Protein AF-A0A956P0D6-F1 (afdb_monomer_lite)

Radius of gyration: 15.17 Å; chains: 1; bounding box: 32×28×47 Å

pLDDT: mean 85.34, std 12.71, range [33.16, 97.69]

Structure (mmCIF, N/CA/C/O backbone):
data_AF-A0A956P0D6-F1
#
_entry.id   AF-A0A956P0D6-F1
#
loop_
_atom_site.group_PDB
_atom_site.id
_atom_site.type_symbol
_atom_site.label_atom_id
_atom_site.label_alt_id
_atom_site.label_comp_id
_atom_site.label_asym_id
_atom_site.label_entity_id
_atom_site.label_seq_id
_atom_site.pdbx_PDB_ins_code
_atom_site.Cartn_x
_atom_site.Cartn_y
_atom_site.Cartn_z
_atom_site.occupancy
_atom_site.B_iso_or_equiv
_atom_site.auth_seq_id
_atom_site.auth_comp_id
_atom_site.auth_asym_id
_atom_site.auth_atom_id
_atom_site.pdbx_PDB_model_num
ATOM 1 N N . MET A 1 1 ? -10.492 -8.446 25.259 1.00 33.16 1 MET A N 1
ATOM 2 C CA . MET A 1 1 ? -10.258 -6.988 25.364 1.00 33.16 1 MET A CA 1
ATOM 3 C C . MET A 1 1 ? -11.302 -6.264 24.524 1.00 33.16 1 MET A C 1
ATOM 5 O O . MET A 1 1 ? -11.229 -6.329 23.306 1.00 33.16 1 MET A O 1
ATOM 9 N N . ASN A 1 2 ? -12.281 -5.611 25.158 1.00 40.56 2 ASN A N 1
ATOM 10 C CA . ASN A 1 2 ? -13.259 -4.759 24.473 1.00 40.56 2 ASN A CA 1
ATOM 11 C C . ASN A 1 2 ? -12.589 -3.434 24.087 1.00 40.56 2 ASN A C 1
ATOM 13 O O . ASN A 1 2 ? -12.541 -2.508 24.899 1.00 40.56 2 ASN A O 1
ATOM 17 N N . LYS A 1 3 ? -12.052 -3.333 22.866 1.00 50.09 3 LYS A N 1
ATOM 18 C CA . LYS A 1 3 ? -11.704 -2.027 22.293 1.00 50.09 3 LYS A CA 1
ATOM 19 C C . LYS A 1 3 ? -13.022 -1.309 21.995 1.00 50.09 3 LYS A C 1
ATOM 21 O O . LYS A 1 3 ? -13.779 -1.740 21.131 1.00 50.09 3 LYS A O 1
ATOM 26 N N . LYS A 1 4 ? -13.333 -0.262 22.768 1.00 52.25 4 LYS A N 1
ATOM 27 C CA . LYS A 1 4 ? -14.457 0.633 22.465 1.00 52.25 4 LYS A CA 1
ATOM 28 C C . LYS A 1 4 ? -14.255 1.178 21.043 1.00 52.25 4 LYS A C 1
ATOM 30 O O . LYS A 1 4 ? -13.120 1.542 20.731 1.00 52.25 4 LYS A O 1
ATOM 35 N N . PRO A 1 5 ? -15.303 1.247 20.206 1.00 58.72 5 PRO A N 1
ATOM 36 C CA . PRO A 1 5 ? -15.198 1.871 18.896 1.00 58.72 5 PRO A CA 1
ATOM 37 C C . PRO A 1 5 ? -14.637 3.283 19.065 1.00 58.72 5 PRO A C 1
ATOM 39 O O . PRO A 1 5 ? -15.183 4.074 19.840 1.00 58.72 5 PRO A O 1
ATOM 42 N N . VAL A 1 6 ? -13.535 3.593 18.383 1.00 66.50 6 VAL A N 1
ATOM 43 C CA . VAL A 1 6 ? -13.088 4.982 18.266 1.00 66.50 6 VAL A CA 1
ATOM 44 C C . VAL A 1 6 ? -14.141 5.665 17.407 1.00 66.50 6 VAL A C 1
ATOM 46 O O . VAL A 1 6 ? -14.337 5.287 16.252 1.00 66.50 6 VAL A O 1
ATOM 49 N N . LYS A 1 7 ? -14.898 6.583 18.014 1.00 71.94 7 LYS A N 1
ATOM 50 C CA . LYS A 1 7 ? -16.017 7.264 17.361 1.00 71.94 7 LYS A CA 1
ATOM 51 C C . LYS A 1 7 ? -15.550 7.810 16.003 1.00 71.94 7 LYS A C 1
ATOM 53 O O . LYS A 1 7 ? -14.471 8.384 15.915 1.00 71.94 7 LYS A O 1
ATOM 58 N N . ASP A 1 8 ? -16.342 7.553 14.967 1.00 79.12 8 ASP A N 1
ATOM 59 C CA . ASP A 1 8 ? -16.128 8.017 13.589 1.00 79.12 8 ASP A CA 1
ATOM 60 C C . ASP A 1 8 ? -14.898 7.461 12.842 1.00 79.12 8 ASP A C 1
ATOM 62 O O . ASP A 1 8 ? -14.664 7.840 11.698 1.00 79.12 8 ASP A O 1
ATOM 66 N N . LYS A 1 9 ? -14.196 6.461 13.399 1.00 90.88 9 LYS A N 1
ATOM 67 C CA . LYS A 1 9 ? -13.123 5.734 12.697 1.00 90.88 9 LYS A CA 1
ATOM 68 C C . LYS A 1 9 ? -13.526 4.326 12.261 1.00 90.88 9 LYS A C 1
ATOM 70 O O . LYS A 1 9 ? -14.425 3.709 12.836 1.00 90.88 9 LYS A O 1
ATOM 75 N N . LEU A 1 10 ? -12.854 3.822 11.232 1.00 93.38 10 LEU A N 1
ATOM 76 C CA . LEU A 1 10 ? -12.932 2.451 10.736 1.00 93.38 10 LEU A CA 1
ATOM 77 C C . LEU A 1 10 ? -11.681 1.683 11.174 1.00 93.38 10 LEU A C 1
ATOM 79 O O . LEU A 1 10 ? -10.568 2.171 10.992 1.00 93.38 10 LEU A O 1
ATOM 83 N N . ALA A 1 11 ? -11.865 0.494 11.747 1.00 95.25 11 ALA A N 1
ATOM 84 C CA . ALA A 1 11 ? -10.758 -0.419 12.007 1.00 95.25 11 ALA A CA 1
ATOM 85 C C . ALA A 1 11 ? -10.371 -1.133 10.706 1.00 95.25 11 ALA A C 1
ATOM 87 O O . ALA A 1 11 ? -11.230 -1.727 10.059 1.00 95.25 11 ALA A O 1
ATOM 88 N N . VAL A 1 12 ? -9.093 -1.078 10.349 1.00 96.75 12 VAL A N 1
ATOM 89 C CA . VAL A 1 12 ? -8.543 -1.602 9.093 1.00 96.75 12 VAL A CA 1
ATOM 90 C C . VAL A 1 12 ? -7.292 -2.424 9.371 1.00 96.75 12 VAL A C 1
ATOM 92 O O . VAL A 1 12 ? -6.593 -2.193 10.361 1.00 96.75 12 VAL A O 1
ATOM 95 N N . LYS A 1 13 ? -7.020 -3.400 8.512 1.00 97.69 13 LYS A N 1
ATOM 96 C CA . LYS A 1 13 ? -5.793 -4.196 8.510 1.00 97.69 13 LYS A CA 1
ATOM 97 C C . LYS A 1 13 ? -4.738 -3.472 7.681 1.00 97.69 13 LYS A C 1
ATOM 99 O O . LYS A 1 13 ? -5.033 -3.037 6.580 1.00 97.69 13 LYS A O 1
ATOM 104 N N . VAL A 1 14 ? -3.520 -3.341 8.181 1.00 96.38 14 VAL A N 1
ATOM 105 C CA . VAL A 1 14 ? -2.387 -2.847 7.387 1.00 96.38 14 VAL A CA 1
ATOM 106 C C . VAL A 1 14 ? -1.323 -3.923 7.405 1.00 96.38 14 VAL A C 1
ATOM 108 O O . VAL A 1 14 ? -0.890 -4.318 8.488 1.00 96.38 14 VAL A O 1
ATOM 111 N N . TYR A 1 15 ? -0.982 -4.445 6.232 1.00 96.12 15 TYR A N 1
ATOM 112 C CA . TYR A 1 15 ? -0.070 -5.574 6.091 1.00 96.12 15 TYR A CA 1
ATOM 113 C C . TYR A 1 15 ? 1.379 -5.100 6.024 1.00 96.12 15 TYR A C 1
ATOM 115 O O . TYR A 1 15 ? 1.688 -4.091 5.399 1.00 96.12 15 TYR A O 1
ATOM 123 N N . PHE A 1 16 ? 2.258 -5.841 6.685 1.00 93.75 16 PHE A N 1
ATOM 124 C CA . PHE A 1 16 ? 3.699 -5.625 6.726 1.00 93.75 16 PHE A CA 1
ATOM 125 C C . PHE A 1 16 ? 4.397 -6.985 6.724 1.00 93.75 16 PHE A C 1
ATOM 127 O O . PHE A 1 16 ? 3.814 -7.982 7.153 1.00 93.75 16 PHE A O 1
ATOM 134 N N . ILE A 1 17 ? 5.651 -7.035 6.283 1.00 92.12 17 ILE A N 1
ATOM 135 C CA . ILE A 1 17 ? 6.454 -8.251 6.409 1.00 92.12 17 ILE A CA 1
ATOM 136 C C . ILE A 1 17 ? 6.825 -8.466 7.885 1.00 92.12 17 ILE A C 1
ATOM 138 O O . ILE A 1 17 ? 7.129 -7.515 8.614 1.00 92.12 17 ILE A O 1
ATOM 142 N N . ASN A 1 18 ? 6.778 -9.713 8.350 1.00 92.69 18 ASN A N 1
ATOM 143 C CA . ASN A 1 18 ? 7.319 -10.106 9.647 1.00 92.69 18 ASN A CA 1
ATOM 144 C C . ASN A 1 18 ? 8.357 -11.221 9.444 1.00 92.69 18 ASN A C 1
ATOM 146 O O . ASN A 1 18 ? 7.986 -12.396 9.366 1.00 92.69 18 ASN A O 1
ATOM 150 N N . PRO A 1 19 ? 9.659 -10.881 9.393 1.00 87.06 19 PRO A N 1
ATOM 151 C CA . PRO A 1 19 ? 10.715 -11.854 9.117 1.00 87.06 19 PRO A CA 1
ATOM 152 C C . PRO A 1 19 ? 10.807 -12.990 10.138 1.00 87.06 19 PRO A C 1
ATOM 154 O O . PRO A 1 19 ? 11.361 -14.040 9.835 1.00 87.06 19 PRO A O 1
ATOM 157 N N . ASN A 1 20 ? 10.252 -12.825 11.346 1.00 89.00 20 ASN A N 1
ATOM 158 C CA . ASN A 1 20 ? 10.263 -13.894 12.348 1.00 89.00 20 ASN A CA 1
ATOM 159 C C . ASN A 1 20 ? 9.405 -15.098 11.946 1.00 89.00 20 ASN A C 1
ATOM 161 O O . ASN A 1 20 ? 9.596 -16.182 12.497 1.00 89.00 20 ASN A O 1
ATOM 165 N N . ILE A 1 21 ? 8.439 -14.901 11.046 1.00 89.25 21 ILE A N 1
ATOM 166 C CA . ILE A 1 21 ? 7.562 -15.966 10.554 1.00 89.25 21 ILE A CA 1
ATOM 167 C C . ILE A 1 21 ? 7.561 -16.089 9.027 1.00 89.25 21 ILE A C 1
ATOM 169 O O . ILE A 1 21 ? 6.793 -16.891 8.508 1.00 89.25 21 ILE A O 1
ATOM 173 N N . ASP A 1 22 ? 8.420 -15.322 8.346 1.00 83.94 22 ASP A N 1
ATOM 174 C CA . ASP A 1 22 ? 8.585 -15.310 6.886 1.00 83.94 22 ASP A CA 1
ATOM 175 C C . ASP A 1 22 ? 7.258 -15.119 6.124 1.00 83.94 22 ASP A C 1
ATOM 177 O O . ASP A 1 22 ? 6.974 -15.800 5.142 1.00 83.94 22 ASP A O 1
ATOM 181 N N . ASP A 1 23 ? 6.401 -14.222 6.631 1.00 89.12 23 ASP A N 1
ATOM 182 C CA . ASP A 1 23 ? 5.060 -13.994 6.082 1.00 89.12 23 ASP A CA 1
ATOM 183 C C . ASP A 1 23 ? 4.595 -12.536 6.254 1.00 89.12 23 ASP A C 1
ATOM 185 O O . ASP A 1 23 ? 5.089 -11.786 7.110 1.00 89.12 23 ASP A O 1
ATOM 189 N N . TYR A 1 24 ? 3.606 -12.140 5.451 1.00 91.94 24 TYR A N 1
ATOM 190 C CA . TYR A 1 24 ? 2.934 -10.848 5.529 1.00 91.94 24 TYR A CA 1
ATOM 191 C C . TYR A 1 24 ? 1.826 -10.889 6.581 1.00 91.94 24 TYR A C 1
ATOM 193 O O . TYR A 1 24 ? 0.779 -11.519 6.421 1.00 91.94 24 TYR A O 1
ATOM 201 N N . VAL A 1 25 ? 2.022 -10.148 7.667 1.00 94.69 25 VAL A N 1
ATOM 202 C CA . VAL A 1 25 ? 1.096 -10.094 8.801 1.00 94.69 25 VAL A CA 1
ATOM 203 C C . VAL A 1 25 ? 0.498 -8.702 8.908 1.00 94.69 25 VAL A C 1
ATOM 205 O O . VAL A 1 25 ? 1.148 -7.702 8.613 1.00 94.69 25 VAL A O 1
ATOM 208 N N . TYR A 1 26 ? -0.747 -8.617 9.371 1.00 95.31 26 TYR A N 1
ATOM 209 C CA . TYR A 1 26 ? -1.409 -7.335 9.556 1.00 95.31 26 TYR A CA 1
ATOM 210 C C . TYR A 1 26 ? -1.358 -6.821 10.994 1.00 95.31 26 TYR A C 1
ATOM 212 O O . TYR A 1 26 ? -1.441 -7.564 11.975 1.00 95.31 26 TYR A O 1
ATOM 220 N N . VAL A 1 27 ? -1.355 -5.499 11.100 1.00 95.25 27 VAL A N 1
ATOM 221 C CA . VAL A 1 27 ? -1.681 -4.749 12.314 1.00 95.25 27 VAL A CA 1
ATOM 222 C C . VAL A 1 27 ? -3.042 -4.080 12.139 1.00 95.25 27 VAL A C 1
ATOM 224 O O . VAL A 1 27 ? -3.460 -3.774 11.023 1.00 95.25 27 VAL A O 1
ATOM 227 N N . ILE A 1 28 ? -3.771 -3.866 13.236 1.00 96.00 28 ILE A N 1
ATOM 228 C CA . ILE A 1 28 ? -5.072 -3.183 13.189 1.00 96.00 28 ILE A CA 1
ATOM 229 C C . ILE A 1 28 ? -4.888 -1.697 13.474 1.00 96.00 28 ILE A C 1
ATOM 231 O O . ILE A 1 28 ? -4.495 -1.326 14.585 1.00 96.00 28 ILE A O 1
ATOM 235 N N . ARG A 1 29 ? -5.264 -0.855 12.511 1.00 94.38 29 ARG A N 1
ATOM 236 C CA . ARG A 1 29 ? -5.227 0.610 12.608 1.00 94.38 29 ARG A CA 1
ATOM 237 C C . ARG A 1 29 ? -6.620 1.213 12.496 1.00 94.38 29 ARG A C 1
ATOM 239 O O . ARG A 1 29 ? -7.574 0.522 12.155 1.00 94.38 29 ARG A O 1
ATOM 246 N N . HIS A 1 30 ? -6.752 2.482 12.876 1.00 94.75 30 HIS A N 1
ATOM 247 C CA . HIS A 1 30 ? -8.034 3.189 12.876 1.00 94.75 30 HIS A CA 1
ATOM 248 C C . HIS A 1 30 ? -7.946 4.424 11.988 1.00 94.75 30 HIS A C 1
ATOM 250 O O . HIS A 1 30 ? -7.259 5.386 12.336 1.00 94.75 30 HIS A O 1
ATOM 256 N N . VAL A 1 31 ? -8.680 4.405 10.880 1.00 94.19 31 VAL A N 1
ATOM 257 C CA . VAL A 1 31 ? -8.650 5.445 9.845 1.00 94.19 31 VAL A CA 1
ATOM 258 C C . VAL A 1 31 ? -9.988 6.161 9.726 1.00 94.19 31 VAL A C 1
ATOM 260 O O . VAL A 1 31 ? -11.019 5.645 10.158 1.00 94.19 31 VAL A O 1
ATOM 263 N N . ASP A 1 32 ? -9.980 7.353 9.139 1.00 92.00 32 ASP A N 1
ATOM 264 C CA . ASP A 1 32 ? -11.206 8.114 8.903 1.00 92.00 32 ASP A CA 1
ATOM 265 C C . ASP A 1 32 ? -12.018 7.505 7.748 1.00 92.00 32 ASP A C 1
ATOM 267 O O . ASP A 1 32 ? -11.460 6.944 6.799 1.00 92.00 32 ASP A O 1
ATOM 271 N N . LYS A 1 33 ? -13.349 7.610 7.834 1.00 89.38 33 LYS A N 1
ATOM 272 C CA . LYS A 1 33 ? -14.295 6.930 6.929 1.00 89.38 33 LYS A CA 1
ATOM 273 C C . LYS A 1 33 ? -14.485 7.601 5.569 1.00 89.38 33 LYS A C 1
ATOM 275 O O . LYS A 1 33 ? -15.009 6.954 4.671 1.00 89.38 33 LYS A O 1
ATOM 280 N N . ASP A 1 34 ? -14.069 8.853 5.406 1.00 86.88 34 ASP A N 1
ATOM 281 C CA . ASP A 1 34 ? -14.346 9.636 4.192 1.00 86.88 34 ASP A CA 1
ATOM 282 C C . ASP A 1 34 ? -13.532 9.162 2.972 1.00 86.88 34 ASP A C 1
ATOM 284 O O . ASP A 1 34 ? -13.857 9.488 1.833 1.00 86.88 34 ASP A O 1
ATOM 288 N N . SER A 1 35 ? -12.474 8.369 3.184 1.00 89.81 35 SER A N 1
ATOM 289 C CA . SER A 1 35 ? -11.674 7.723 2.130 1.00 89.81 35 SER A CA 1
ATOM 290 C C . SER A 1 35 ? -10.897 6.528 2.700 1.00 89.81 35 SER A C 1
ATOM 292 O O . SER A 1 35 ? -9.674 6.591 2.842 1.00 89.81 35 SER A O 1
ATOM 294 N N . PRO A 1 36 ? -11.580 5.429 3.064 1.00 93.69 36 PRO A N 1
ATOM 295 C CA . PRO A 1 36 ? -10.998 4.393 3.908 1.00 93.69 36 PRO A CA 1
ATOM 296 C C . PRO A 1 36 ? -9.822 3.686 3.230 1.00 93.69 36 PRO A C 1
ATOM 298 O O . PRO A 1 36 ? -8.797 3.491 3.875 1.00 93.69 36 PRO A O 1
ATOM 301 N N . LEU A 1 37 ? -9.909 3.391 1.928 1.00 95.75 37 LEU A N 1
ATOM 302 C CA . LEU A 1 37 ? -8.803 2.786 1.182 1.00 95.75 37 LEU A CA 1
ATOM 303 C C . LEU A 1 37 ? -7.574 3.704 1.157 1.00 95.75 37 LEU A C 1
ATOM 305 O O . LEU A 1 37 ? -6.499 3.293 1.584 1.00 95.75 37 LEU A O 1
ATOM 309 N N . LYS A 1 38 ? -7.741 4.970 0.747 1.00 95.06 38 LYS A N 1
ATOM 310 C CA . LYS A 1 38 ? -6.643 5.949 0.730 1.00 95.06 38 LYS A CA 1
ATOM 311 C C . LYS A 1 38 ? -6.008 6.097 2.113 1.00 95.06 38 LYS A C 1
ATOM 313 O O . LYS A 1 38 ? -4.795 6.014 2.238 1.00 95.06 38 LYS A O 1
ATOM 318 N N . ASN A 1 39 ? -6.816 6.260 3.155 1.00 94.62 39 ASN A N 1
ATOM 319 C CA . ASN A 1 39 ? -6.305 6.441 4.511 1.00 94.62 39 ASN A CA 1
ATOM 320 C C . ASN A 1 39 ? -5.594 5.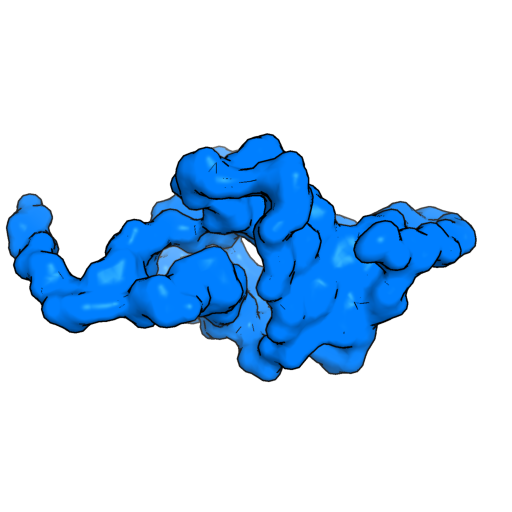184 5.036 1.00 94.62 39 ASN A C 1
ATOM 322 O O . ASN A 1 39 ? -4.643 5.292 5.798 1.00 94.62 39 ASN A O 1
ATOM 326 N N . THR A 1 40 ? -6.014 3.992 4.614 1.00 95.62 40 THR A N 1
ATOM 327 C CA . THR A 1 40 ? -5.357 2.737 5.006 1.00 95.62 40 THR A CA 1
ATOM 328 C C . THR A 1 40 ? -4.007 2.564 4.315 1.00 95.62 40 THR A C 1
ATOM 330 O O . THR A 1 40 ? -3.033 2.200 4.968 1.00 95.62 40 THR A O 1
ATOM 333 N N . ILE A 1 41 ? -3.919 2.886 3.022 1.00 94.44 41 ILE A N 1
ATOM 334 C CA . ILE A 1 41 ? -2.635 2.917 2.311 1.00 94.44 41 ILE A CA 1
ATOM 335 C C . ILE A 1 41 ? -1.710 3.976 2.919 1.00 94.44 41 ILE A C 1
ATOM 337 O O . ILE A 1 41 ? -0.537 3.704 3.149 1.00 94.44 41 ILE A O 1
ATOM 341 N N . GLN A 1 42 ? -2.239 5.146 3.284 1.00 92.44 42 GLN A N 1
ATOM 342 C CA . GLN A 1 42 ? -1.465 6.174 3.980 1.00 92.44 42 GLN A CA 1
ATOM 343 C C . GLN A 1 42 ? -0.863 5.655 5.292 1.00 92.44 42 GLN A C 1
ATOM 345 O O . GLN A 1 42 ? 0.279 5.970 5.612 1.00 92.44 42 GLN A O 1
ATOM 350 N N . GLU A 1 43 ? -1.604 4.847 6.052 1.00 93.06 43 GLU A N 1
ATOM 351 C CA . GLU A 1 43 ? -1.080 4.238 7.272 1.00 93.06 43 GLU A CA 1
ATOM 352 C C . GLU A 1 43 ? 0.104 3.299 6.998 1.00 93.06 43 GLU A C 1
ATOM 354 O O . GLU A 1 43 ? 1.078 3.329 7.750 1.00 93.06 43 GLU A O 1
ATOM 359 N N . TYR A 1 44 ? 0.073 2.518 5.915 1.00 92.38 44 TYR A N 1
ATOM 360 C CA . TYR A 1 44 ? 1.236 1.729 5.501 1.00 92.38 44 TYR A CA 1
ATOM 361 C C . TYR A 1 44 ? 2.462 2.623 5.247 1.00 92.38 44 TYR A C 1
ATOM 363 O O . TYR A 1 44 ? 3.536 2.372 5.795 1.00 92.38 44 TYR A O 1
ATOM 371 N N . LEU A 1 45 ? 2.282 3.709 4.488 1.00 89.56 45 LEU A N 1
ATOM 372 C CA . LEU A 1 45 ? 3.359 4.637 4.116 1.00 89.56 45 LEU A CA 1
ATOM 373 C C . LEU A 1 45 ? 3.935 5.398 5.319 1.00 89.56 45 LEU A C 1
ATOM 375 O O . LEU A 1 45 ? 5.142 5.632 5.391 1.00 89.56 45 LEU A O 1
ATOM 379 N N . ASN A 1 46 ? 3.097 5.696 6.319 1.00 88.56 46 ASN A N 1
ATOM 380 C CA . ASN A 1 46 ? 3.525 6.269 7.600 1.00 88.56 46 ASN A CA 1
ATOM 381 C C . ASN A 1 46 ? 4.477 5.338 8.385 1.00 88.56 46 ASN A C 1
ATOM 383 O O . ASN A 1 46 ? 5.093 5.769 9.363 1.00 88.56 46 ASN A O 1
ATOM 387 N N . GLY A 1 47 ? 4.594 4.072 7.973 1.00 88.94 47 GLY A N 1
ATOM 388 C CA . GLY A 1 47 ? 5.507 3.093 8.537 1.00 88.94 47 GLY A CA 1
ATOM 389 C C . GLY A 1 47 ? 5.059 2.556 9.893 1.00 88.94 47 GLY A C 1
ATOM 390 O O . GLY A 1 47 ? 3.925 2.741 10.340 1.00 88.94 47 GLY A O 1
ATOM 391 N N . LEU A 1 48 ? 5.968 1.839 10.550 1.00 91.44 48 LEU A N 1
ATOM 392 C CA . LEU A 1 48 ? 5.704 1.139 11.807 1.00 91.44 48 LEU A CA 1
ATOM 393 C C . LEU A 1 48 ? 5.899 2.021 13.044 1.00 91.44 48 LEU A C 1
ATOM 395 O O . LEU A 1 48 ? 6.905 2.728 13.186 1.00 91.44 48 LEU A O 1
ATOM 399 N N . THR A 1 49 ? 4.993 1.866 14.005 1.00 91.81 49 THR A N 1
ATOM 400 C CA . THR A 1 49 ? 5.166 2.373 15.373 1.00 91.81 49 THR A CA 1
ATOM 401 C C . THR A 1 49 ? 6.321 1.661 16.098 1.00 91.81 49 THR A C 1
ATOM 403 O O . THR A 1 49 ? 6.700 0.543 15.729 1.00 91.81 49 THR A O 1
ATOM 406 N N . PRO A 1 50 ? 6.895 2.255 17.163 1.00 93.06 50 PRO A N 1
ATOM 407 C CA . PRO A 1 50 ? 7.916 1.588 17.973 1.00 93.06 50 PRO A CA 1
ATOM 408 C C . PRO A 1 50 ? 7.456 0.243 18.552 1.00 93.06 50 PRO A C 1
ATOM 410 O O . PRO A 1 50 ? 8.260 -0.676 18.692 1.00 93.06 50 PRO A O 1
ATOM 413 N N . GLU A 1 51 ? 6.176 0.115 18.895 1.00 93.69 51 GLU A N 1
ATOM 414 C CA . GLU A 1 51 ? 5.581 -1.111 19.428 1.00 93.69 51 GLU A CA 1
ATOM 415 C C . GLU A 1 51 ? 5.491 -2.206 18.365 1.00 93.69 51 GLU A C 1
ATOM 417 O O . GLU A 1 51 ? 5.856 -3.344 18.642 1.00 93.69 51 GLU A O 1
ATOM 422 N N . GLU A 1 52 ? 5.069 -1.872 17.145 1.00 94.12 52 GLU A N 1
ATOM 423 C CA . GLU A 1 52 ? 5.020 -2.828 16.033 1.00 94.12 52 GLU A CA 1
ATOM 424 C C . GLU A 1 52 ? 6.435 -3.298 15.656 1.00 94.12 52 GLU A C 1
ATOM 426 O O . GLU A 1 52 ? 6.665 -4.492 15.496 1.00 94.12 52 GLU A O 1
ATOM 431 N N . LYS A 1 53 ? 7.435 -2.408 15.657 1.00 92.88 53 LYS A N 1
ATOM 432 C CA . LYS A 1 53 ? 8.842 -2.808 15.452 1.00 92.88 53 LYS A CA 1
ATOM 433 C C . LYS A 1 53 ? 9.332 -3.801 16.511 1.00 92.88 53 LYS A C 1
ATOM 435 O O . LYS A 1 53 ? 10.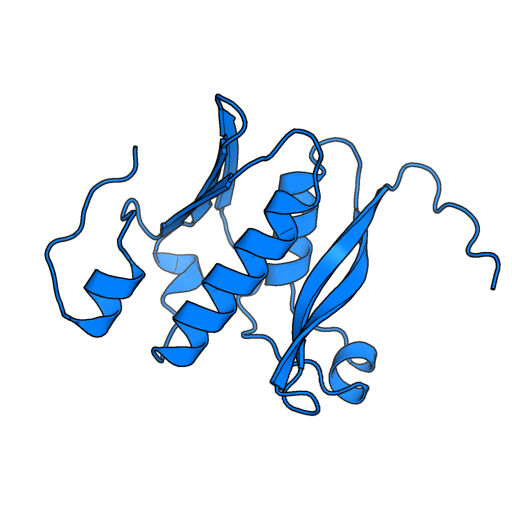033 -4.752 16.187 1.00 92.88 53 LYS A O 1
ATOM 440 N N . LYS A 1 54 ? 8.933 -3.632 17.780 1.00 93.44 54 LYS A N 1
ATOM 441 C CA . LYS A 1 54 ? 9.264 -4.589 18.860 1.00 93.44 54 LYS A CA 1
ATOM 442 C C . LYS A 1 54 ? 8.618 -5.963 18.663 1.00 93.44 54 LYS A C 1
ATOM 444 O O . LYS A 1 54 ? 9.119 -6.936 19.215 1.00 93.44 54 LYS A O 1
ATOM 449 N N . LEU A 1 55 ? 7.525 -6.045 17.904 1.00 92.50 55 LEU A N 1
ATOM 450 C CA . LEU A 1 55 ? 6.874 -7.303 17.521 1.00 92.50 55 LEU A CA 1
ATOM 451 C C . LEU A 1 55 ? 7.515 -7.949 16.277 1.00 92.50 55 LEU A C 1
ATOM 453 O O . LEU A 1 55 ? 7.061 -9.004 15.834 1.00 92.50 55 LEU A O 1
ATOM 457 N N . GLY A 1 56 ? 8.574 -7.340 15.734 1.00 92.38 56 GLY A N 1
ATOM 458 C CA . GLY A 1 56 ? 9.352 -7.872 14.618 1.00 92.38 56 GLY A CA 1
ATOM 459 C C . GLY A 1 56 ? 8.776 -7.584 13.239 1.00 92.38 56 GLY A C 1
ATOM 460 O O . GLY A 1 56 ? 9.183 -8.226 12.282 1.00 92.38 56 GLY A O 1
ATOM 461 N N . PHE A 1 57 ? 7.833 -6.649 13.122 1.00 92.31 57 PHE A N 1
ATOM 462 C CA . PHE A 1 57 ? 7.422 -6.162 11.810 1.00 92.31 57 PHE A CA 1
ATOM 463 C C . PHE A 1 57 ? 8.534 -5.315 11.189 1.00 92.31 57 PHE A C 1
ATOM 465 O O . PHE A 1 57 ? 9.187 -4.530 11.887 1.00 92.31 57 PHE A O 1
ATOM 472 N N . GLU A 1 58 ? 8.682 -5.418 9.873 1.00 88.81 58 GLU A N 1
ATOM 473 C CA . GLU A 1 58 ? 9.534 -4.541 9.081 1.00 88.81 58 GLU A CA 1
ATOM 474 C C . GLU A 1 58 ? 8.716 -3.817 8.013 1.00 88.81 58 GLU A C 1
ATOM 476 O O . GLU A 1 58 ? 7.713 -4.305 7.490 1.00 88.81 58 GLU A O 1
ATOM 481 N N . SER A 1 59 ? 9.128 -2.589 7.726 1.00 81.88 59 SER A N 1
ATOM 482 C CA . SER A 1 59 ? 8.595 -1.812 6.622 1.00 81.88 59 SER A CA 1
ATOM 483 C C . SER A 1 59 ? 9.700 -0.921 6.091 1.00 81.88 59 SER A C 1
ATOM 485 O O . SER A 1 59 ? 10.503 -0.370 6.853 1.00 81.88 59 SER A O 1
ATOM 487 N N . SER A 1 60 ? 9.701 -0.720 4.783 1.00 73.06 60 SER A N 1
ATOM 488 C CA . SER A 1 60 ? 10.368 0.439 4.212 1.00 73.06 60 SER A CA 1
ATOM 489 C C . SER A 1 60 ? 9.599 1.685 4.682 1.00 73.06 60 SER A C 1
ATOM 491 O O . SER A 1 60 ? 8.368 1.692 4.728 1.00 73.06 60 SER A O 1
ATOM 493 N N . ASN A 1 61 ? 10.311 2.699 5.175 1.00 65.94 61 ASN A N 1
ATOM 494 C CA . ASN A 1 61 ? 9.687 3.929 5.658 1.00 65.94 61 ASN A CA 1
ATOM 495 C C . ASN A 1 61 ? 9.620 4.928 4.506 1.00 65.94 61 ASN A C 1
ATOM 497 O O . ASN A 1 61 ? 10.576 5.664 4.293 1.00 65.94 61 ASN A O 1
ATOM 501 N N . PHE A 1 62 ? 8.503 4.912 3.788 1.00 71.69 62 PHE A N 1
ATOM 502 C CA . PHE A 1 62 ? 8.269 5.731 2.597 1.00 71.69 62 PHE A CA 1
ATOM 503 C C . PHE A 1 62 ? 7.862 7.175 2.939 1.00 71.69 62 PHE A C 1
ATOM 505 O O . PHE A 1 62 ? 7.985 8.093 2.134 1.00 71.69 62 PHE A O 1
ATOM 512 N N . GLY A 1 63 ? 7.434 7.419 4.183 1.00 66.75 63 GLY A N 1
ATOM 513 C CA . GLY A 1 63 ? 7.003 8.739 4.624 1.00 66.75 63 GLY A CA 1
ATOM 514 C C . GLY A 1 63 ? 5.622 9.112 4.083 1.00 66.75 63 GLY A C 1
ATOM 515 O O . GLY A 1 63 ? 4.813 8.263 3.727 1.00 66.75 63 GLY A O 1
ATOM 516 N N . ASN A 1 64 ? 5.307 10.408 4.095 1.00 65.94 64 ASN A N 1
ATOM 517 C CA . ASN A 1 64 ? 4.004 10.891 3.647 1.00 65.94 64 ASN A CA 1
ATOM 518 C C . ASN A 1 64 ? 4.064 11.246 2.158 1.00 65.94 64 ASN A C 1
ATOM 520 O O . ASN A 1 64 ? 4.537 12.323 1.793 1.00 65.94 64 ASN A O 1
ATOM 524 N N . GLU A 1 65 ? 3.628 10.311 1.321 1.00 72.06 65 GLU A N 1
ATOM 525 C CA . GLU A 1 65 ? 3.737 10.406 -0.132 1.00 72.06 65 GLU A CA 1
ATOM 526 C C . GLU A 1 65 ? 2.473 10.961 -0.791 1.00 72.06 65 GLU A C 1
ATOM 528 O O . GLU A 1 65 ? 1.349 10.749 -0.328 1.00 72.06 65 GLU A O 1
ATOM 533 N N . ASN A 1 66 ? 2.640 11.642 -1.926 1.00 81.69 66 ASN A N 1
ATOM 534 C CA . ASN A 1 66 ? 1.513 12.065 -2.739 1.00 81.69 66 ASN A CA 1
ATOM 535 C C . ASN A 1 66 ? 1.091 10.912 -3.650 1.00 81.69 66 ASN A C 1
ATOM 537 O O . ASN A 1 66 ? 1.727 10.612 -4.660 1.00 81.69 66 ASN A O 1
ATOM 541 N N . PHE A 1 67 ? -0.046 10.305 -3.327 1.00 90.38 67 PHE A N 1
ATOM 542 C CA . PHE A 1 67 ? -0.663 9.282 -4.161 1.00 90.38 67 PHE A CA 1
ATOM 543 C C . PHE A 1 67 ? -2.164 9.516 -4.324 1.00 90.38 67 PHE A C 1
ATOM 545 O O . PHE A 1 67 ? -2.829 10.219 -3.547 1.00 90.38 67 PHE A O 1
ATOM 552 N N . THR A 1 68 ? -2.710 8.905 -5.369 1.00 92.44 68 THR A N 1
ATOM 553 C CA . THR A 1 68 ? -4.149 8.874 -5.621 1.00 92.44 68 THR A CA 1
ATOM 554 C C . T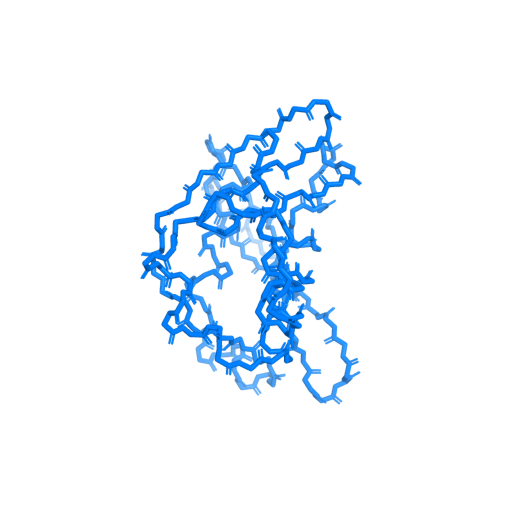HR A 1 68 ? -4.664 7.450 -5.624 1.00 92.44 68 THR A C 1
ATOM 556 O O . THR A 1 68 ? -3.935 6.505 -5.914 1.00 92.44 68 THR A O 1
ATOM 559 N N . VAL A 1 69 ? -5.938 7.313 -5.271 1.00 93.75 69 VAL A N 1
ATOM 560 C CA . VAL A 1 69 ? -6.637 6.036 -5.229 1.00 93.75 69 VAL A CA 1
ATOM 561 C C . VAL A 1 69 ? -7.988 6.211 -5.892 1.00 93.75 69 VAL A C 1
ATOM 563 O O . VAL A 1 69 ? -8.705 7.170 -5.591 1.00 93.75 69 VAL A O 1
ATOM 566 N N . LYS A 1 70 ? -8.346 5.265 -6.755 1.00 94.62 70 LYS A N 1
ATOM 567 C CA . LYS A 1 70 ? -9.688 5.119 -7.318 1.00 94.62 70 LYS A CA 1
ATOM 568 C C . LYS A 1 70 ? -10.076 3.648 -7.329 1.00 94.62 70 LYS A C 1
ATOM 570 O O . LYS A 1 70 ? -9.213 2.789 -7.447 1.00 94.62 70 LYS A O 1
ATOM 575 N N . ILE A 1 71 ? -11.369 3.367 -7.217 1.00 94.94 71 ILE A N 1
ATOM 576 C CA . ILE A 1 71 ? -11.904 2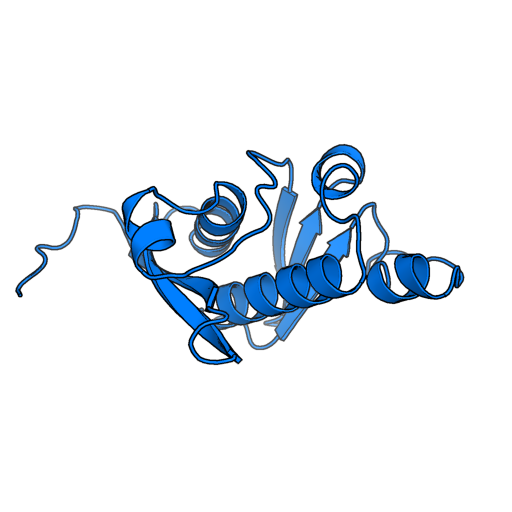.021 -7.433 1.00 94.94 71 ILE A CA 1
ATOM 577 C C . ILE A 1 71 ? -12.736 2.073 -8.709 1.00 94.94 71 ILE A C 1
ATOM 579 O O . ILE A 1 71 ? -13.719 2.811 -8.775 1.00 94.94 71 ILE A O 1
ATOM 583 N N . GLU A 1 72 ? -12.335 1.310 -9.719 1.00 95.06 72 GLU A N 1
ATOM 584 C CA . GLU A 1 72 ? -13.011 1.217 -11.015 1.00 95.06 72 GLU A CA 1
ATOM 585 C C . GLU A 1 72 ? -13.193 -0.262 -11.354 1.00 95.06 72 GLU A C 1
ATOM 587 O O . GLU A 1 72 ? -12.228 -1.017 -11.345 1.00 95.06 72 GLU A O 1
ATOM 592 N N . ASN A 1 73 ? -14.427 -0.701 -11.629 1.00 95.12 73 ASN A N 1
ATOM 593 C CA . ASN A 1 73 ? -14.739 -2.107 -11.935 1.00 95.12 73 ASN A CA 1
ATOM 594 C C . ASN A 1 73 ? -14.214 -3.112 -10.888 1.00 95.12 73 ASN A C 1
ATOM 596 O O . ASN A 1 73 ? -13.721 -4.176 -11.246 1.00 95.12 73 ASN A O 1
ATOM 600 N N . HIS A 1 74 ? -14.319 -2.772 -9.599 1.00 96.56 74 HIS A N 1
ATOM 601 C CA . HIS A 1 74 ? -13.767 -3.549 -8.477 1.00 96.56 74 HIS A CA 1
ATOM 602 C C . HIS A 1 74 ? -12.236 -3.666 -8.444 1.00 96.56 74 HIS A C 1
ATOM 604 O O . HIS A 1 74 ? -11.706 -4.471 -7.686 1.00 96.56 74 HIS A O 1
ATOM 610 N N . ILE A 1 75 ? -11.520 -2.850 -9.216 1.00 96.75 75 ILE A N 1
ATOM 611 C CA . ILE A 1 75 ? -10.060 -2.778 -9.191 1.00 96.75 75 ILE A CA 1
ATOM 612 C C . ILE A 1 75 ? -9.649 -1.503 -8.458 1.00 96.75 75 ILE A C 1
ATOM 614 O O . ILE A 1 75 ? -10.055 -0.400 -8.839 1.00 96.75 75 ILE A O 1
ATOM 618 N N . ALA A 1 76 ? -8.842 -1.641 -7.408 1.00 96.56 76 ALA A N 1
ATOM 619 C CA . ALA A 1 76 ? -8.205 -0.516 -6.740 1.00 96.56 76 ALA A CA 1
ATOM 620 C C . ALA A 1 76 ? -7.012 -0.034 -7.574 1.00 96.56 76 ALA A C 1
ATOM 622 O O . ALA A 1 76 ? -5.955 -0.653 -7.576 1.00 96.56 76 ALA A O 1
ATOM 623 N N . LYS A 1 77 ? -7.171 1.093 -8.266 1.00 95.38 77 LYS A N 1
ATOM 624 C CA . LYS A 1 77 ? -6.091 1.781 -8.978 1.00 95.38 77 LYS A CA 1
ATOM 625 C C . LYS A 1 77 ? -5.367 2.722 -8.018 1.00 95.38 77 LYS A C 1
ATOM 627 O O . LYS A 1 77 ? -5.951 3.713 -7.566 1.00 95.38 77 LYS A O 1
ATOM 632 N N . ILE A 1 78 ? -4.115 2.409 -7.692 1.00 93.94 78 ILE A N 1
ATOM 633 C CA . ILE A 1 78 ? -3.284 3.127 -6.716 1.00 93.94 78 ILE A CA 1
ATOM 634 C C . ILE A 1 78 ? -2.077 3.722 -7.441 1.00 93.94 78 ILE A C 1
ATOM 636 O O . ILE A 1 78 ? -1.200 3.004 -7.909 1.00 93.94 78 ILE A O 1
ATOM 640 N N . HIS A 1 79 ? -2.058 5.047 -7.582 1.00 91.81 79 HIS A N 1
ATOM 641 C CA . HIS A 1 79 ? -1.061 5.750 -8.390 1.00 91.81 79 HIS A CA 1
ATOM 642 C C . HIS A 1 79 ? -0.166 6.606 -7.493 1.00 91.81 79 HIS A C 1
ATOM 644 O O . HIS A 1 79 ? -0.620 7.614 -6.941 1.00 91.81 79 HIS A O 1
ATOM 650 N N . PHE A 1 80 ? 1.101 6.218 -7.400 1.00 88.50 80 PHE A N 1
ATOM 651 C CA . PHE A 1 80 ? 2.177 6.898 -6.688 1.00 88.50 80 PHE A CA 1
ATOM 652 C C . PHE A 1 80 ? 3.026 7.740 -7.646 1.00 88.50 80 PHE A C 1
ATOM 654 O O . PHE A 1 80 ? 3.303 7.336 -8.782 1.00 88.50 80 PHE A O 1
ATOM 661 N N . THR A 1 81 ? 3.483 8.913 -7.200 1.00 79.12 81 THR A N 1
ATOM 662 C CA . THR A 1 81 ? 4.397 9.740 -8.003 1.00 79.12 81 THR A CA 1
ATOM 663 C C . THR A 1 81 ? 5.862 9.321 -7.813 1.00 79.12 81 THR A C 1
ATOM 665 O O . THR A 1 81 ? 6.256 8.874 -6.740 1.00 79.12 81 THR A O 1
ATOM 668 N N . ALA A 1 82 ? 6.692 9.444 -8.862 1.00 64.25 82 ALA A N 1
ATOM 669 C CA . ALA A 1 82 ? 8.090 8.970 -8.870 1.00 64.25 82 ALA A CA 1
ATOM 670 C C . ALA A 1 82 ? 8.932 9.467 -7.702 1.00 64.25 82 ALA A C 1
ATOM 672 O O . ALA A 1 82 ? 9.756 8.732 -7.165 1.00 64.25 82 ALA A O 1
ATOM 673 N N . ASN A 1 83 ? 8.781 10.750 -7.377 1.00 60.69 83 ASN A N 1
ATOM 674 C CA . ASN A 1 83 ? 9.669 11.431 -6.441 1.00 60.69 83 ASN A CA 1
ATOM 675 C C . ASN A 1 83 ? 9.493 10.937 -5.006 1.00 60.69 83 ASN A C 1
ATOM 677 O O . ASN A 1 83 ? 10.357 11.215 -4.169 1.00 60.69 83 ASN A O 1
ATOM 681 N N . ASP A 1 84 ? 8.397 10.223 -4.760 1.00 59.34 84 ASP A N 1
ATOM 682 C CA . ASP A 1 84 ? 8.005 9.768 -3.445 1.00 59.34 84 ASP A CA 1
ATOM 683 C C . ASP A 1 84 ? 8.613 8.372 -3.179 1.00 59.34 84 ASP A C 1
ATOM 685 O O . ASP A 1 84 ? 9.481 8.259 -2.318 1.00 59.34 84 ASP A O 1
ATOM 689 N N . LEU A 1 85 ? 8.368 7.370 -4.038 1.00 63.78 85 LEU A N 1
ATOM 690 C CA . LEU A 1 85 ? 8.835 5.987 -3.799 1.00 63.78 85 LEU A CA 1
ATOM 691 C C . LEU A 1 85 ? 10.298 5.692 -4.182 1.00 63.78 85 LEU A C 1
ATOM 693 O O . LEU A 1 85 ? 10.930 4.784 -3.632 1.00 63.78 85 LEU A O 1
ATOM 697 N N . THR A 1 86 ? 10.868 6.429 -5.143 1.00 54.34 86 THR A N 1
ATOM 698 C CA . THR A 1 86 ? 12.199 6.109 -5.714 1.00 54.34 86 THR A CA 1
ATOM 699 C C . THR A 1 86 ? 13.364 6.377 -4.761 1.00 54.34 86 THR A C 1
ATOM 701 O O . THR A 1 86 ? 14.488 5.941 -5.019 1.00 54.34 86 THR A O 1
ATOM 704 N N . LYS A 1 87 ? 13.125 7.063 -3.637 1.00 56.12 87 LYS A N 1
ATOM 705 C CA . LYS A 1 87 ? 14.151 7.254 -2.607 1.00 56.12 87 LYS A CA 1
ATOM 706 C C . LYS A 1 87 ? 14.351 6.020 -1.739 1.00 56.12 87 LYS A C 1
ATOM 708 O O . LYS A 1 87 ? 15.461 5.877 -1.227 1.00 56.12 87 LYS A O 1
ATOM 713 N N . ASP A 1 88 ? 13.361 5.137 -1.610 1.00 56.88 88 ASP A N 1
ATOM 714 C CA . ASP A 1 88 ? 13.367 4.070 -0.599 1.00 56.88 88 ASP A CA 1
ATOM 715 C C . ASP A 1 88 ? 13.154 2.653 -1.157 1.00 56.88 88 ASP A C 1
ATOM 717 O O . ASP A 1 88 ? 13.590 1.691 -0.522 1.00 56.88 88 ASP A O 1
ATOM 721 N N . LEU A 1 89 ? 12.614 2.502 -2.373 1.00 72.69 89 LEU A N 1
ATOM 722 C CA . LEU A 1 89 ? 12.646 1.238 -3.121 1.00 72.69 89 LEU A CA 1
ATOM 723 C C . LEU A 1 89 ? 14.029 1.036 -3.756 1.00 72.69 89 LEU A C 1
ATOM 725 O O . LEU A 1 89 ? 14.240 1.347 -4.922 1.00 72.69 89 LEU A O 1
ATOM 729 N N . ARG A 1 90 ? 15.008 0.575 -2.967 1.00 73.06 90 ARG A N 1
ATOM 730 C CA . ARG A 1 90 ? 16.419 0.461 -3.394 1.00 73.06 90 ARG A CA 1
ATOM 731 C C . ARG A 1 90 ? 16.863 -0.960 -3.714 1.00 73.06 90 ARG A C 1
ATOM 733 O O . ARG A 1 90 ? 17.987 -1.152 -4.174 1.00 73.06 90 ARG A O 1
ATOM 740 N N . SER A 1 91 ? 16.020 -1.953 -3.453 1.00 80.06 91 SER A N 1
ATOM 741 C CA . SER A 1 91 ? 16.321 -3.353 -3.729 1.00 80.06 91 SER A CA 1
ATOM 742 C C . SER A 1 91 ? 15.098 -4.098 -4.264 1.00 80.06 91 SER A C 1
ATOM 744 O O . SER A 1 91 ? 13.965 -3.698 -3.980 1.00 80.06 91 SER A O 1
ATOM 746 N N . PRO A 1 92 ? 15.307 -5.212 -4.990 1.00 82.19 92 PRO A N 1
ATOM 747 C CA . PRO A 1 92 ? 14.206 -6.034 -5.470 1.00 82.19 92 PRO A CA 1
ATOM 748 C C . PRO A 1 92 ? 13.266 -6.529 -4.378 1.00 82.19 92 PRO A C 1
ATOM 750 O O . PRO A 1 92 ? 12.052 -6.472 -4.544 1.00 82.19 92 PRO A O 1
ATOM 753 N N . GLN A 1 93 ? 13.815 -6.927 -3.229 1.00 83.62 93 GLN A N 1
ATOM 754 C CA . GLN A 1 93 ? 12.999 -7.397 -2.115 1.00 83.62 93 GLN A CA 1
ATOM 755 C C . GLN A 1 93 ? 12.101 -6.286 -1.558 1.00 83.62 93 GLN A C 1
ATOM 757 O O . GLN A 1 93 ? 10.930 -6.526 -1.303 1.00 83.62 93 GLN A O 1
ATOM 762 N N . GLN A 1 94 ? 12.604 -5.051 -1.448 1.00 83.56 94 GLN A N 1
ATOM 763 C CA . GLN A 1 94 ? 11.785 -3.928 -0.978 1.00 83.56 94 GLN A CA 1
ATOM 764 C C . GLN A 1 94 ? 10.624 -3.612 -1.921 1.00 83.56 94 GLN A C 1
ATOM 766 O O . GLN A 1 94 ? 9.560 -3.225 -1.448 1.00 83.56 94 GLN A O 1
ATOM 771 N N . VAL A 1 95 ? 10.833 -3.755 -3.232 1.00 85.44 95 VAL A N 1
ATOM 772 C CA . VAL A 1 95 ? 9.776 -3.585 -4.236 1.00 85.44 95 VAL A CA 1
ATOM 773 C C . VAL A 1 95 ? 8.720 -4.677 -4.085 1.00 85.44 95 VAL A C 1
ATOM 775 O O . VAL A 1 95 ? 7.544 -4.350 -3.998 1.00 85.44 95 VAL A O 1
ATOM 778 N N . ILE A 1 96 ? 9.130 -5.942 -3.957 1.00 87.00 96 ILE A N 1
ATOM 779 C CA . ILE A 1 96 ? 8.212 -7.071 -3.741 1.00 87.00 96 ILE A CA 1
ATOM 780 C C . ILE A 1 96 ? 7.404 -6.877 -2.450 1.00 87.00 96 ILE A C 1
ATOM 782 O O . ILE A 1 96 ? 6.177 -6.958 -2.466 1.00 87.00 96 ILE A O 1
ATOM 786 N N . ASP A 1 97 ? 8.077 -6.560 -1.342 1.00 88.19 97 ASP A N 1
ATOM 787 C CA . ASP A 1 97 ? 7.431 -6.374 -0.042 1.00 88.19 97 ASP A CA 1
ATOM 788 C C . ASP A 1 97 ? 6.467 -5.189 -0.039 1.00 88.19 97 ASP A C 1
ATOM 790 O O . ASP A 1 97 ? 5.397 -5.261 0.566 1.00 88.19 97 ASP A O 1
ATOM 794 N N . PHE A 1 98 ? 6.834 -4.105 -0.725 1.00 89.31 98 PHE A N 1
ATOM 795 C CA . PHE A 1 98 ? 5.967 -2.955 -0.934 1.00 89.31 98 PHE A CA 1
ATOM 796 C C . PHE A 1 98 ? 4.703 -3.342 -1.695 1.00 89.31 98 PHE A C 1
ATOM 798 O O . PHE A 1 98 ? 3.599 -3.137 -1.189 1.00 89.31 98 PHE A O 1
ATOM 805 N N . THR A 1 99 ? 4.856 -3.933 -2.878 1.00 90.31 99 THR A N 1
ATOM 806 C CA . THR A 1 99 ? 3.730 -4.306 -3.733 1.00 90.31 99 THR A CA 1
ATOM 807 C C . THR A 1 99 ? 2.782 -5.242 -2.997 1.00 90.31 99 THR A C 1
ATOM 809 O O . THR A 1 99 ? 1.586 -4.963 -2.905 1.00 90.31 99 THR A O 1
ATOM 812 N N . MET A 1 100 ? 3.309 -6.314 -2.404 1.00 93.00 100 MET A N 1
ATOM 813 C CA . MET A 1 100 ? 2.494 -7.310 -1.709 1.00 93.00 100 MET A CA 1
ATOM 814 C C . MET A 1 100 ? 1.754 -6.714 -0.513 1.00 93.00 100 MET A C 1
ATOM 816 O O . MET A 1 100 ? 0.560 -6.963 -0.335 1.00 93.00 100 MET A O 1
ATOM 820 N N . ALA A 1 101 ? 2.422 -5.883 0.287 1.00 93.75 101 ALA A N 1
ATOM 821 C CA . ALA A 1 101 ? 1.784 -5.231 1.421 1.00 93.75 101 ALA A CA 1
ATOM 822 C C . ALA A 1 101 ? 0.655 -4.281 0.993 1.00 93.75 101 ALA A C 1
ATOM 824 O O . ALA A 1 101 ? -0.403 -4.263 1.630 1.00 93.75 101 ALA A O 1
ATOM 825 N N . ILE A 1 102 ? 0.849 -3.519 -0.087 1.00 94.12 102 ILE A N 1
ATOM 826 C CA . ILE A 1 102 ? -0.169 -2.614 -0.634 1.00 94.12 102 ILE A CA 1
ATOM 827 C C . ILE A 1 102 ? -1.365 -3.402 -1.178 1.00 94.12 102 ILE A C 1
ATOM 829 O O . ILE A 1 102 ? -2.496 -3.054 -0.837 1.00 94.12 102 ILE A O 1
ATOM 833 N N . ILE A 1 103 ? -1.135 -4.473 -1.948 1.00 95.88 103 ILE A N 1
ATOM 834 C CA . ILE A 1 103 ? -2.195 -5.339 -2.494 1.00 95.88 103 ILE A CA 1
ATOM 835 C C . ILE A 1 103 ? -3.040 -5.927 -1.361 1.00 95.88 103 ILE A C 1
ATOM 837 O O . ILE A 1 103 ? -4.240 -5.667 -1.295 1.00 95.88 103 ILE A O 1
ATOM 841 N N . LEU A 1 104 ? -2.418 -6.622 -0.401 1.00 96.69 104 LEU A N 1
ATOM 842 C CA . LEU A 1 104 ? -3.132 -7.251 0.721 1.00 96.69 104 LEU A CA 1
ATOM 843 C C . LEU A 1 104 ? -3.901 -6.229 1.568 1.00 96.69 104 LEU A C 1
ATOM 845 O O . LEU A 1 104 ? -4.985 -6.501 2.090 1.00 96.69 104 LEU A O 1
ATOM 849 N N . THR A 1 105 ? -3.342 -5.027 1.705 1.00 96.50 105 THR A N 1
ATOM 850 C CA . THR A 1 105 ? -4.001 -3.923 2.400 1.00 96.50 105 THR A CA 1
ATOM 851 C C . THR A 1 105 ? -5.188 -3.377 1.600 1.00 96.50 105 THR A C 1
ATOM 853 O O . THR A 1 105 ? -6.204 -3.023 2.197 1.00 96.50 105 THR A O 1
ATOM 856 N N . ALA A 1 106 ? -5.110 -3.306 0.274 1.00 96.94 106 ALA A N 1
ATOM 857 C CA . ALA A 1 106 ? -6.186 -2.797 -0.572 1.00 96.94 106 ALA A CA 1
ATOM 858 C C . ALA A 1 106 ? -7.340 -3.799 -0.740 1.00 96.94 106 ALA A C 1
ATOM 860 O O . ALA A 1 106 ? -8.506 -3.419 -0.639 1.00 96.94 106 ALA A O 1
ATOM 861 N N . GLU A 1 107 ? -7.026 -5.077 -0.929 1.00 97.38 107 GLU A N 1
ATOM 862 C CA . GLU A 1 107 ? -7.999 -6.152 -1.169 1.00 97.38 107 GLU A CA 1
ATOM 863 C C . GLU A 1 107 ? -8.800 -6.550 0.077 1.00 97.38 107 GLU A C 1
ATOM 865 O O . GLU A 1 107 ? -9.745 -7.329 0.001 1.00 97.38 107 GLU A O 1
ATOM 870 N N . GLN A 1 108 ? -8.486 -5.987 1.249 1.00 96.44 108 GLN A N 1
ATOM 871 C CA . GLN A 1 108 ? -9.304 -6.211 2.445 1.00 96.44 108 GLN A CA 1
ATOM 872 C C . GLN A 1 108 ? -10.728 -5.637 2.323 1.00 96.44 108 GLN A C 1
ATOM 874 O O . GLN A 1 108 ? -11.585 -5.963 3.145 1.00 96.44 1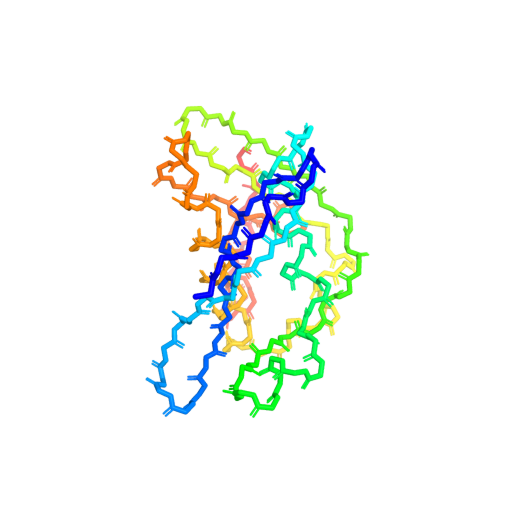08 GLN A O 1
ATOM 879 N N . PHE A 1 109 ? -10.942 -4.682 1.412 1.00 96.06 109 PHE A N 1
ATOM 880 C CA . PHE A 1 109 ? -12.205 -3.968 1.269 1.00 96.06 109 PHE A CA 1
ATOM 881 C C . PHE A 1 109 ? -13.121 -4.710 0.296 1.00 96.06 109 PHE A C 1
ATOM 883 O O . PHE A 1 109 ? -12.745 -4.901 -0.850 1.00 96.06 109 PHE A O 1
ATOM 890 N N . ASP A 1 110 ? -14.365 -4.993 0.695 1.00 94.94 110 ASP A N 1
ATOM 891 C CA . ASP A 1 110 ? -15.350 -5.749 -0.110 1.00 94.94 110 ASP A CA 1
ATOM 892 C C . ASP A 1 110 ? -15.604 -5.193 -1.528 1.00 94.94 110 ASP A C 1
ATOM 894 O O . ASP A 1 110 ? -16.120 -5.888 -2.399 1.00 94.94 110 ASP A O 1
ATOM 898 N N . ALA A 1 111 ? -15.292 -3.916 -1.765 1.00 94.56 111 ALA A N 1
ATOM 899 C CA . ALA A 1 111 ? -15.429 -3.279 -3.072 1.00 94.56 111 ALA A CA 1
ATOM 900 C C . ALA A 1 111 ? -14.259 -3.573 -4.032 1.00 94.56 111 ALA A C 1
ATOM 902 O O . ALA A 1 111 ? -14.349 -3.186 -5.199 1.00 94.56 111 ALA A O 1
ATOM 903 N N . VAL A 1 112 ? -13.185 -4.202 -3.551 1.00 96.94 112 VAL A N 1
ATOM 904 C CA . VAL A 1 112 ? -11.909 -4.413 -4.242 1.00 96.94 112 VAL A CA 1
ATOM 905 C C . VAL A 1 112 ? -11.662 -5.913 -4.399 1.00 96.94 112 VAL A C 1
ATOM 907 O O . VAL A 1 112 ? -11.513 -6.625 -3.414 1.00 96.94 112 VAL A O 1
ATOM 910 N N . ASN A 1 113 ? -11.601 -6.377 -5.644 1.00 97.00 113 ASN A N 1
ATOM 911 C CA . ASN A 1 113 ? -11.241 -7.751 -5.999 1.00 97.00 113 ASN A CA 1
ATOM 912 C C . ASN A 1 113 ? -9.765 -7.889 -6.390 1.00 97.00 113 ASN A C 1
ATOM 914 O O . ASN A 1 113 ? -9.250 -9.000 -6.378 1.00 97.00 113 ASN A O 1
ATOM 918 N N . ASP A 1 114 ? -9.146 -6.789 -6.822 1.00 95.62 114 ASP A N 1
ATOM 919 C CA . ASP A 1 114 ? -7.776 -6.735 -7.334 1.00 95.62 114 ASP A CA 1
ATOM 920 C C . ASP A 1 114 ? -7.214 -5.318 -7.130 1.00 95.62 114 ASP A C 1
ATOM 922 O O . ASP A 1 114 ? -7.974 -4.339 -7.067 1.00 95.62 114 ASP A O 1
ATOM 926 N N . ALA A 1 115 ? -5.894 -5.187 -7.051 1.00 94.88 115 ALA A N 1
ATOM 927 C CA . ALA A 1 115 ? -5.203 -3.916 -6.889 1.00 94.88 115 ALA A CA 1
ATOM 928 C C . ALA A 1 115 ? -4.134 -3.715 -7.971 1.00 94.88 115 ALA A C 1
ATOM 930 O O . ALA A 1 115 ? -3.211 -4.505 -8.140 1.00 94.88 115 ALA A O 1
ATOM 931 N N . GLN A 1 116 ? -4.229 -2.589 -8.675 1.00 94.00 116 GLN A N 1
ATOM 932 C CA . GLN A 1 116 ? -3.255 -2.161 -9.670 1.00 94.00 116 GLN A CA 1
ATOM 933 C C . GLN A 1 116 ? -2.429 -1.015 -9.110 1.00 94.00 116 GLN A C 1
ATOM 935 O O . GLN A 1 116 ? -2.962 0.043 -8.761 1.00 94.00 116 GLN A O 1
ATOM 940 N N . ILE A 1 117 ? -1.120 -1.234 -9.043 1.00 91.62 117 ILE A N 1
ATOM 941 C CA . ILE A 1 117 ? -0.173 -0.267 -8.510 1.00 91.62 117 ILE A CA 1
ATOM 942 C C . ILE A 1 117 ? 0.600 0.354 -9.662 1.00 91.62 117 ILE A C 1
ATOM 944 O O . ILE A 1 117 ? 1.109 -0.323 -10.549 1.00 91.62 117 ILE A O 1
ATOM 948 N N . CYS A 1 118 ? 0.678 1.671 -9.618 1.00 89.00 118 CYS A N 1
ATOM 949 C CA . CYS A 1 118 ? 1.349 2.493 -10.595 1.00 89.00 118 CYS A CA 1
ATOM 950 C C . CYS A 1 118 ? 2.368 3.366 -9.886 1.00 89.00 118 CYS A C 1
ATOM 952 O O . CYS A 1 118 ? 2.010 4.099 -8.965 1.00 89.00 118 CYS A O 1
ATOM 954 N N . VAL A 1 119 ? 3.618 3.336 -10.337 1.00 86.00 119 VAL A N 1
ATOM 955 C CA . VAL A 1 119 ? 4.686 4.184 -9.797 1.00 86.00 119 VAL A CA 1
ATOM 956 C C . VAL A 1 119 ? 5.245 5.020 -10.931 1.00 86.00 119 VAL A C 1
ATOM 958 O O . VAL A 1 119 ? 5.691 4.483 -11.938 1.00 86.00 119 VAL A O 1
ATOM 961 N N . ASN A 1 120 ? 5.202 6.346 -10.794 1.00 81.44 120 ASN A N 1
ATOM 962 C CA . ASN A 1 120 ? 5.656 7.269 -11.839 1.00 81.44 120 ASN A CA 1
ATOM 963 C C . ASN A 1 120 ? 5.011 7.020 -13.215 1.00 81.44 120 ASN A C 1
ATOM 965 O O . ASN A 1 120 ? 5.703 6.918 -14.227 1.00 81.44 120 ASN A O 1
ATOM 969 N N . ASN A 1 121 ? 3.688 6.857 -13.246 1.00 82.38 121 ASN A N 1
ATOM 970 C CA . ASN A 1 121 ? 2.946 6.507 -14.463 1.00 82.38 121 ASN A CA 1
ATOM 971 C C . ASN A 1 121 ? 3.374 5.178 -15.122 1.00 82.38 121 ASN A C 1
ATOM 973 O O . ASN A 1 121 ? 2.984 4.921 -16.252 1.00 82.38 121 ASN A O 1
ATOM 977 N N . THR A 1 122 ? 4.140 4.332 -14.426 1.00 83.00 122 THR A N 1
ATOM 978 C CA . THR A 1 122 ? 4.581 3.023 -14.914 1.00 83.00 122 THR A CA 1
ATOM 979 C C . THR A 1 122 ? 3.855 1.913 -14.157 1.00 83.00 122 THR A C 1
ATOM 981 O O . THR A 1 122 ? 3.941 1.838 -12.929 1.00 83.00 122 THR A O 1
ATOM 984 N N . TYR A 1 123 ? 3.150 1.048 -14.887 1.00 83.75 123 TYR A N 1
ATOM 985 C CA . TYR A 1 123 ? 2.427 -0.101 -14.333 1.00 83.75 123 TYR A CA 1
ATOM 986 C C . TYR A 1 123 ? 3.371 -1.265 -13.995 1.00 83.75 123 TYR A C 1
ATOM 988 O O . TYR A 1 123 ? 3.297 -1.846 -12.921 1.00 83.75 123 TYR A O 1
ATOM 996 N N . ASN A 1 124 ? 4.326 -1.570 -14.875 1.00 81.38 124 ASN A N 1
ATOM 997 C CA . ASN A 1 124 ? 5.310 -2.645 -14.696 1.00 81.38 124 ASN A CA 1
ATOM 998 C C . ASN A 1 124 ? 6.579 -2.178 -13.956 1.00 81.38 124 ASN A C 1
ATOM 1000 O O . ASN A 1 124 ? 7.680 -2.640 -14.262 1.00 81.38 124 ASN A O 1
ATOM 1004 N N . TYR A 1 125 ? 6.448 -1.247 -13.005 1.00 78.44 125 TYR A N 1
ATOM 1005 C CA . TYR A 1 125 ? 7.590 -0.585 -12.360 1.00 78.44 125 TYR A CA 1
ATOM 1006 C C . TYR A 1 125 ? 8.571 -1.572 -11.720 1.00 78.44 125 TYR A C 1
ATOM 1008 O O . TYR A 1 125 ? 9.767 -1.302 -11.699 1.00 78.44 125 TYR A O 1
ATOM 1016 N N . GLU A 1 126 ? 8.091 -2.724 -11.254 1.00 81.50 126 GLU A N 1
ATOM 1017 C CA . GLU A 1 126 ? 8.926 -3.796 -10.712 1.00 81.50 126 GLU A CA 1
ATOM 1018 C C . GLU A 1 126 ? 9.911 -4.329 -11.753 1.00 81.50 126 GLU A C 1
ATOM 1020 O O . GLU A 1 126 ? 11.118 -4.355 -11.529 1.00 81.50 126 GLU A O 1
ATOM 1025 N N . ILE A 1 127 ? 9.405 -4.696 -12.930 1.00 76.88 127 ILE A N 1
ATOM 1026 C CA . ILE A 1 127 ? 10.206 -5.294 -13.998 1.00 76.88 127 ILE A CA 1
ATOM 1027 C C . ILE A 1 127 ? 11.124 -4.238 -14.618 1.00 76.88 127 ILE A C 1
ATOM 1029 O O . ILE A 1 127 ? 12.295 -4.513 -14.874 1.00 76.88 127 ILE A O 1
ATOM 1033 N N . THR A 1 128 ? 10.649 -2.999 -14.761 1.00 71.38 128 THR A N 1
ATOM 1034 C CA . THR A 1 128 ? 11.494 -1.862 -15.152 1.00 71.38 128 THR A CA 1
ATOM 1035 C C . THR A 1 128 ? 12.649 -1.667 -14.161 1.00 71.38 128 THR A C 1
ATOM 1037 O O . THR A 1 128 ? 13.783 -1.442 -14.580 1.00 71.38 128 THR A O 1
ATOM 1040 N N . PHE A 1 129 ? 12.402 -1.820 -12.854 1.00 71.44 129 PHE A N 1
ATOM 1041 C CA . PHE A 1 129 ? 13.434 -1.702 -11.818 1.00 71.44 129 PHE A CA 1
ATOM 1042 C C . PHE A 1 129 ? 14.428 -2.874 -11.827 1.00 71.44 129 PHE A C 1
ATOM 1044 O O . PHE A 1 129 ? 15.612 -2.683 -11.549 1.00 71.44 129 PHE A O 1
ATOM 1051 N N . PHE A 1 130 ? 13.970 -4.090 -12.132 1.00 72.25 130 PHE A N 1
ATOM 1052 C CA . PHE A 1 130 ? 14.793 -5.304 -12.031 1.00 72.25 130 PHE A CA 1
ATOM 1053 C C . PHE A 1 130 ? 15.541 -5.648 -13.315 1.00 72.25 130 PHE A C 1
ATOM 1055 O O . PHE A 1 130 ? 16.668 -6.141 -13.261 1.00 72.25 130 PHE A O 1
ATOM 1062 N N . ALA A 1 131 ? 14.909 -5.423 -14.461 1.00 74.19 131 ALA A N 1
ATOM 1063 C CA . ALA A 1 131 ? 15.349 -5.927 -15.755 1.00 74.19 131 ALA A CA 1
ATOM 1064 C C . ALA A 1 131 ? 15.624 -4.813 -16.779 1.00 74.19 131 ALA A C 1
ATOM 1066 O O . ALA A 1 131 ? 16.051 -5.119 -17.890 1.00 74.19 131 ALA A O 1
ATOM 1067 N N . ASN A 1 132 ? 15.442 -3.533 -16.410 1.00 72.50 132 ASN A N 1
ATOM 1068 C CA . ASN A 1 132 ? 15.513 -2.387 -17.328 1.00 72.50 132 ASN A CA 1
ATOM 1069 C C . ASN A 1 132 ? 14.627 -2.572 -18.576 1.00 72.50 132 ASN A C 1
ATOM 1071 O O . ASN A 1 132 ? 14.994 -2.145 -19.672 1.00 72.50 132 ASN A O 1
ATOM 1075 N N . GLU A 1 133 ? 13.487 -3.249 -18.421 1.00 80.00 133 GLU A N 1
ATOM 1076 C CA . GLU A 1 133 ? 12.501 -3.377 -19.493 1.00 80.00 133 GLU A CA 1
ATOM 1077 C C . GLU A 1 133 ? 11.818 -2.036 -19.782 1.00 80.00 133 GLU A C 1
ATOM 1079 O O . GLU A 1 133 ? 11.846 -1.111 -18.967 1.00 80.00 133 GLU A O 1
ATOM 1084 N N . GLU A 1 134 ? 11.213 -1.920 -20.966 1.00 83.19 134 GLU A N 1
ATOM 1085 C CA . GLU A 1 134 ? 10.464 -0.720 -21.333 1.00 83.19 134 GLU A CA 1
ATOM 1086 C C . GLU A 1 134 ? 9.294 -0.498 -20.365 1.00 83.19 134 GLU A C 1
ATOM 1088 O O . GLU A 1 134 ? 8.542 -1.416 -20.020 1.00 83.19 134 GLU A O 1
ATOM 1093 N N . SER A 1 135 ? 9.138 0.750 -19.924 1.00 80.94 135 SER A N 1
ATOM 1094 C CA . SER A 1 135 ? 8.036 1.152 -19.059 1.00 80.94 135 SER A CA 1
ATOM 1095 C C . SER A 1 135 ? 6.711 1.056 -19.809 1.00 80.94 135 SER A C 1
ATOM 1097 O O . SER A 1 135 ? 6.556 1.638 -20.883 1.00 80.94 135 SER A O 1
ATOM 1099 N N . VAL A 1 136 ? 5.741 0.381 -19.207 1.00 86.06 136 VAL A N 1
ATOM 1100 C CA . VAL A 1 136 ? 4.354 0.342 -19.664 1.00 86.06 136 VAL A CA 1
ATOM 1101 C C . VAL A 1 136 ? 3.575 1.427 -18.933 1.00 86.06 136 VAL A C 1
ATOM 1103 O O . VAL A 1 136 ? 3.546 1.441 -17.700 1.00 86.06 136 VAL A O 1
ATOM 1106 N N . ASP A 1 137 ? 2.944 2.321 -19.695 1.00 85.31 137 ASP A N 1
ATOM 1107 C CA . ASP A 1 137 ? 2.112 3.391 -19.147 1.00 85.31 137 ASP A CA 1
ATOM 1108 C C . ASP A 1 137 ? 0.944 2.840 -18.319 1.00 85.31 137 ASP A C 1
ATOM 1110 O O . ASP A 1 137 ? 0.359 1.797 -18.622 1.00 85.31 137 ASP A O 1
ATOM 1114 N N . CYS A 1 138 ? 0.586 3.577 -17.273 1.00 84.38 138 CYS A N 1
ATOM 1115 C CA . CYS A 1 138 ? -0.556 3.252 -16.432 1.00 84.38 138 CYS A CA 1
ATOM 1116 C C . CYS A 1 138 ? -1.897 3.324 -17.188 1.00 84.38 138 CYS A C 1
ATOM 1118 O O . CYS A 1 138 ? -2.110 4.272 -17.950 1.00 84.38 138 CYS A O 1
ATOM 1120 N N . PRO A 1 139 ? -2.808 2.358 -16.956 1.00 75.12 139 PRO A N 1
ATOM 1121 C CA . PRO A 1 139 ? -4.137 2.317 -17.568 1.00 75.12 139 PRO A CA 1
ATOM 1122 C C . PRO A 1 139 ? -5.165 3.282 -16.948 1.00 75.12 139 PRO A C 1
ATOM 1124 O O . PRO A 1 139 ? -4.963 3.794 -15.821 1.00 75.12 139 PRO A O 1
#

Foldseek 3Di:
DDPDPPPQWDWAWQWFQQVVVRDIHTDIDTFHDPCNLVRNLQVLLCPDDPVVVVVRTDAQNLDRFDWDWDQDPQEIEIAGEQVRPVVGCPDLVNVVRSVVRSFVRNCVDPSHPTYQYHYNQFRVVSCCVVPVDDGDGDD

Sequence (139 aa):
MNKKPVKDKLAVKVYFINPNIDDYVYVIRHVDKDSPLKNTIQEYLNGLTPEEKKLGFESSNFGNENFTVKIENHIAKIHFTANDLTKDLRSPQQVIDFTMAIILTAEQFDAVNDAQICVNNTYNYEITFFANEESVDCP

Secondary structure (DSSP, 8-state):
------TTEEEEEEEEEETTTTEEEEEEEEEETTSHHHHHHHHHHT---HHHHHTT-B-----S--EE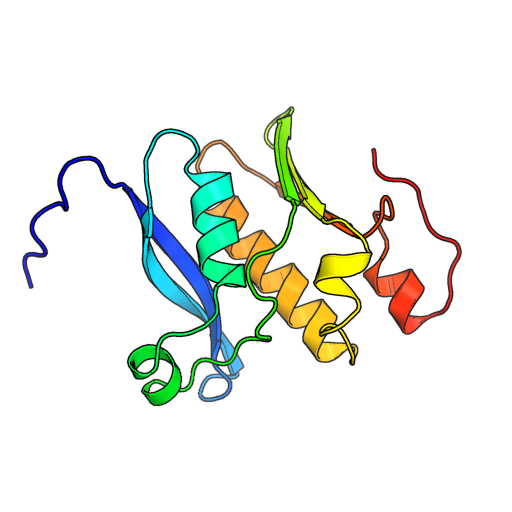EEEETTEEEEEE-HHHHTTT--SHHHHHHHHHHHHHHHTTSTT-SEEEEEETTBTTHHHHHHH-PPPPBP-